Protein AF-A0A087YGJ1-F1 (afdb_monomer)

Secondary structure (DSSP, 8-state):
-------SS--S-HHHHHHHHHHHHHHHHHHHHTPPPSS--PPP---HHHHS-HHHHHHHHHHHHHIIIIIHHHHHHHHHH---S--S--------TTHHHHHHHHHHHHHHHHHHHHHHHH---S--HHHHHHHHHHHHHHHHHH-SSPPP-PPP-

Mean predicted aligned error: 19.55 Å

Solvent-accessible surface area (backbone atoms only — not comparable to full-atom values): 10005 Å² total; per-residue (Å²): 134,88,85,72,92,75,74,95,61,97,66,98,48,65,69,62,50,51,55,50,50,52,52,52,50,53,53,49,53,51,52,62,74,68,56,73,73,97,68,84,80,74,80,79,80,72,55,69,66,76,80,39,63,58,70,60,55,50,52,51,51,53,52,53,48,46,44,60,66,48,53,49,47,51,47,51,53,51,54,65,67,63,68,64,97,65,74,92,76,71,86,75,74,85,82,56,90,61,52,65,60,53,53,51,52,52,50,56,50,50,53,51,50,50,54,50,51,51,52,58,69,71,50,73,73,88,73,49,68,69,59,54,50,52,52,48,49,53,50,51,51,52,50,57,72,72,42,93,61,85,78,79,77,78,78,85,128

pLDDT: mean 84.46, std 11.72, range [46.06, 98.25]

Structure (mmCIF, N/CA/C/O backbone):
data_AF-A0A087YGJ1-F1
#
_entry.id   AF-A0A087YGJ1-F1
#
loop_
_atom_site.group_PDB
_atom_site.id
_atom_site.type_symbol
_atom_site.label_atom_id
_atom_site.label_alt_id
_atom_site.label_comp_id
_atom_site.label_asym_id
_atom_site.label_entity_id
_atom_site.label_seq_id
_atom_site.pdbx_PDB_ins_code
_atom_site.Cartn_x
_atom_site.Cartn_y
_atom_site.Cartn_z
_atom_site.occupancy
_atom_site.B_iso_or_equiv
_atom_site.auth_seq_id
_atom_site.auth_comp_id
_atom_site.auth_asym_id
_atom_site.auth_atom_id
_atom_site.pdbx_PDB_model_num
ATOM 1 N N . MET A 1 1 ? 83.800 17.125 -45.388 1.00 49.12 1 MET A N 1
ATOM 2 C CA . MET A 1 1 ? 84.020 16.379 -46.649 1.00 49.12 1 MET A CA 1
ATOM 3 C C . MET A 1 1 ? 82.671 16.005 -47.250 1.00 49.12 1 MET A C 1
ATOM 5 O O . MET A 1 1 ? 81.957 15.212 -46.649 1.00 49.12 1 MET A O 1
ATOM 9 N N . TYR A 1 2 ? 82.294 16.590 -48.389 1.00 51.44 2 TYR A N 1
ATOM 10 C CA . TYR A 1 2 ? 81.073 16.207 -49.108 1.00 51.44 2 TYR A CA 1
ATOM 11 C C . TYR A 1 2 ? 81.298 14.858 -49.802 1.00 51.44 2 TYR A C 1
ATOM 13 O O . TYR A 1 2 ? 82.163 14.747 -50.669 1.00 51.44 2 TYR A O 1
ATOM 21 N N . LYS A 1 3 ? 80.550 13.818 -49.411 1.00 70.19 3 LYS A N 1
ATOM 22 C CA . LYS A 1 3 ? 80.587 12.517 -50.095 1.00 70.19 3 LYS A CA 1
ATOM 23 C C . LYS A 1 3 ? 79.876 12.659 -51.443 1.00 70.19 3 LYS A C 1
ATOM 25 O O . LYS A 1 3 ? 78.677 12.924 -51.482 1.00 70.19 3 LYS A O 1
ATOM 30 N N . CYS A 1 4 ? 80.614 12.524 -52.542 1.00 76.81 4 CYS A N 1
ATOM 31 C CA . CYS A 1 4 ? 80.040 12.508 -53.885 1.00 76.81 4 CYS A CA 1
ATOM 32 C C . CYS A 1 4 ? 79.433 11.132 -54.198 1.00 76.81 4 CYS A C 1
ATOM 34 O O . CYS A 1 4 ? 79.847 10.114 -53.648 1.00 76.81 4 CYS A O 1
ATOM 36 N N . TYR A 1 5 ? 78.443 11.102 -55.089 1.00 83.00 5 TYR A N 1
ATOM 37 C CA . TYR A 1 5 ? 77.752 9.877 -55.487 1.00 83.00 5 TYR A CA 1
ATOM 38 C C . TYR A 1 5 ? 78.722 8.856 -56.111 1.00 83.00 5 TYR A C 1
ATOM 40 O O . TYR A 1 5 ? 79.334 9.139 -57.146 1.00 83.00 5 TYR A O 1
ATOM 48 N N . GLN A 1 6 ? 78.880 7.686 -55.485 1.00 83.44 6 GLN A N 1
ATOM 49 C CA . GLN A 1 6 ? 79.751 6.599 -55.943 1.00 83.44 6 GLN A CA 1
ATOM 50 C C . GLN A 1 6 ? 78.898 5.404 -56.397 1.00 83.44 6 GLN A C 1
ATOM 52 O O . GLN A 1 6 ? 78.288 4.750 -55.552 1.00 83.44 6 GLN A O 1
ATOM 57 N N . PRO A 1 7 ? 78.822 5.128 -57.711 1.00 84.12 7 PRO A N 1
ATOM 58 C CA . PRO A 1 7 ? 78.121 3.954 -58.214 1.00 84.12 7 PRO A CA 1
ATOM 59 C C . PRO A 1 7 ? 78.926 2.686 -57.905 1.00 84.12 7 PRO A C 1
ATOM 61 O O . PRO A 1 7 ? 80.155 2.706 -57.922 1.00 84.12 7 PRO A O 1
ATOM 64 N N . PHE A 1 8 ? 78.227 1.581 -57.643 1.00 83.19 8 PHE A N 1
ATOM 65 C CA . PHE A 1 8 ? 78.855 0.284 -57.358 1.00 83.19 8 PHE A CA 1
ATOM 66 C C . PHE A 1 8 ? 79.505 -0.342 -58.603 1.00 83.19 8 PHE A C 1
ATOM 68 O O . PHE A 1 8 ? 80.557 -0.965 -58.513 1.00 83.19 8 PHE A O 1
ATOM 75 N N . ASN A 1 9 ? 78.900 -0.129 -59.775 1.00 85.38 9 ASN A N 1
ATOM 76 C CA . ASN A 1 9 ? 79.397 -0.610 -61.063 1.00 85.38 9 ASN A CA 1
ATOM 77 C C . ASN A 1 9 ? 80.021 0.543 -61.868 1.00 85.38 9 ASN A C 1
ATOM 79 O O . ASN A 1 9 ? 79.614 1.696 -61.686 1.00 85.38 9 ASN A O 1
ATOM 83 N N . PRO A 1 10 ? 80.967 0.269 -62.788 1.00 86.69 10 PRO A N 1
ATOM 84 C CA . PRO A 1 10 ? 81.473 1.290 -63.699 1.00 86.69 10 PRO A CA 1
ATOM 85 C C . PRO A 1 10 ? 80.333 1.824 -64.577 1.00 86.69 10 PRO A C 1
ATOM 87 O O . PRO A 1 10 ? 79.570 1.056 -65.162 1.00 86.69 10 PRO A O 1
ATOM 90 N N . VAL A 1 11 ? 80.210 3.150 -64.665 1.00 86.31 11 VAL A N 1
ATOM 91 C CA . VAL A 1 11 ? 79.159 3.827 -65.441 1.00 86.31 11 VAL A CA 1
ATOM 92 C C . VAL A 1 11 ? 79.755 4.893 -66.347 1.00 86.31 11 VAL A C 1
ATOM 94 O O . VAL A 1 11 ? 80.679 5.604 -65.958 1.00 86.31 11 VAL A O 1
ATOM 97 N N . ALA A 1 12 ? 79.178 5.045 -67.539 1.00 85.88 12 ALA A N 1
ATOM 98 C CA . ALA A 1 12 ? 79.627 6.029 -68.523 1.00 85.88 12 ALA A CA 1
ATOM 99 C C . ALA A 1 12 ? 79.422 7.487 -68.057 1.00 85.88 12 ALA A C 1
ATOM 101 O O . ALA A 1 12 ? 80.208 8.363 -68.400 1.00 85.88 12 ALA A O 1
ATOM 102 N N . SER A 1 13 ? 78.388 7.764 -67.250 1.00 88.75 13 SER A N 1
ATOM 103 C CA . SER A 1 13 ? 78.132 9.093 -66.677 1.00 88.75 13 SER A CA 1
ATOM 104 C C . SER A 1 13 ? 77.572 8.990 -65.260 1.00 88.75 13 SER A C 1
ATOM 106 O O . SER A 1 13 ? 76.441 8.549 -65.046 1.00 88.75 13 SER A O 1
ATOM 108 N N . ARG A 1 14 ? 78.359 9.440 -64.273 1.00 85.31 14 ARG A N 1
ATOM 109 C CA . ARG A 1 14 ? 77.979 9.408 -62.847 1.00 85.31 14 ARG A CA 1
ATOM 110 C C . ARG A 1 14 ? 76.762 10.281 -62.545 1.00 85.31 14 ARG A C 1
ATOM 112 O O . ARG A 1 14 ? 75.926 9.896 -61.736 1.00 85.31 14 ARG A O 1
ATOM 119 N N . PHE A 1 15 ? 76.649 11.429 -63.211 1.00 86.25 15 PHE A N 1
ATOM 120 C CA . PHE A 1 15 ? 75.537 12.360 -63.018 1.00 86.25 15 PHE A CA 1
ATOM 121 C C . PHE A 1 15 ? 74.202 11.764 -63.484 1.00 86.25 15 PHE A C 1
ATOM 123 O O . PHE A 1 15 ? 73.203 11.820 -62.765 1.00 86.25 15 PHE A O 1
ATOM 130 N N . LEU A 1 16 ? 74.189 11.146 -64.671 1.00 89.69 16 LEU A N 1
ATOM 131 C CA . LEU A 1 16 ? 72.986 10.496 -65.195 1.00 89.69 16 LEU A CA 1
ATOM 132 C C . LEU A 1 16 ? 72.592 9.288 -64.342 1.00 89.69 16 LEU A C 1
ATOM 134 O O . LEU A 1 16 ? 71.415 9.148 -64.009 1.00 89.69 16 LEU A O 1
ATOM 138 N N . GLN A 1 17 ? 73.571 8.486 -63.912 1.00 90.06 17 GLN A N 1
ATOM 139 C CA . GLN A 1 17 ? 73.328 7.349 -63.028 1.00 90.06 17 GLN A CA 1
ATOM 140 C C . GLN A 1 17 ? 72.684 7.786 -61.703 1.00 90.06 17 GLN A C 1
ATOM 142 O O . GLN A 1 17 ? 71.661 7.229 -61.308 1.00 90.06 17 GLN A O 1
ATOM 147 N N . GLN A 1 18 ? 73.217 8.829 -61.055 1.00 90.50 18 GLN A N 1
ATOM 148 C CA . GLN A 1 18 ? 72.649 9.371 -59.819 1.00 90.50 18 GLN A CA 1
ATOM 149 C C . GLN A 1 18 ? 71.187 9.796 -60.005 1.00 90.50 18 GLN A C 1
ATOM 151 O O . GLN A 1 18 ? 70.327 9.477 -59.182 1.00 90.50 18 GLN A O 1
ATOM 156 N N . LYS A 1 19 ? 70.889 10.502 -61.103 1.00 92.25 19 LYS A N 1
ATOM 157 C CA . LYS A 1 19 ? 69.532 10.967 -61.416 1.00 92.25 19 LYS A CA 1
ATOM 158 C C . LYS A 1 19 ? 68.569 9.796 -61.628 1.00 92.25 19 LYS A C 1
ATOM 160 O O . LYS A 1 19 ? 67.421 9.852 -61.181 1.00 92.25 19 LYS A O 1
ATOM 165 N N . TRP A 1 20 ? 69.021 8.735 -62.292 1.00 91.94 20 TRP A N 1
ATOM 166 C CA . TRP A 1 20 ? 68.219 7.534 -62.521 1.00 91.94 20 TRP A CA 1
ATOM 167 C C . TRP A 1 20 ? 67.964 6.749 -61.242 1.00 91.94 20 TRP A C 1
ATOM 169 O O . TRP A 1 20 ? 66.821 6.368 -60.990 1.00 91.94 20 TRP A O 1
ATOM 179 N N . GLU A 1 21 ? 68.984 6.551 -60.411 1.00 91.38 21 GLU A N 1
ATOM 180 C CA . GLU A 1 21 ? 68.835 5.860 -59.131 1.00 91.38 21 GLU A CA 1
ATOM 181 C C . GLU A 1 21 ? 67.928 6.624 -58.180 1.00 91.38 21 GLU A C 1
ATOM 183 O O . GLU A 1 21 ? 67.031 6.026 -57.589 1.00 91.38 21 GLU A O 1
ATOM 188 N N . PHE A 1 22 ? 68.069 7.949 -58.113 1.00 91.94 22 PHE A N 1
ATOM 189 C CA . PHE A 1 22 ? 67.167 8.789 -57.336 1.00 91.94 22 PHE A CA 1
ATOM 190 C C . PHE A 1 22 ? 65.712 8.633 -57.797 1.00 91.94 22 PHE A C 1
ATOM 192 O O . PHE A 1 22 ? 64.815 8.411 -56.983 1.00 91.94 22 PHE A O 1
ATOM 199 N N . ARG A 1 23 ? 65.462 8.673 -59.113 1.00 95.00 23 ARG A N 1
ATOM 200 C CA . ARG A 1 23 ? 64.110 8.502 -59.668 1.00 95.00 23 ARG A CA 1
ATOM 201 C C . ARG A 1 23 ? 63.555 7.100 -59.409 1.00 95.00 23 ARG A C 1
ATOM 203 O O . ARG A 1 23 ? 62.381 6.962 -59.062 1.00 95.00 23 ARG A O 1
ATOM 210 N N . ARG A 1 24 ? 64.382 6.061 -59.551 1.00 93.56 24 ARG A N 1
ATOM 211 C CA . ARG A 1 24 ? 64.010 4.665 -59.274 1.00 93.56 24 ARG A CA 1
ATOM 212 C C . ARG A 1 24 ? 63.681 4.469 -57.797 1.00 93.56 24 ARG A C 1
ATOM 214 O O . ARG A 1 24 ? 62.663 3.853 -57.490 1.00 93.56 24 ARG A O 1
ATOM 221 N N . TYR A 1 25 ? 64.497 5.026 -56.907 1.00 93.38 25 TYR A N 1
ATOM 222 C CA . TYR A 1 25 ? 64.288 4.974 -55.466 1.00 93.38 25 TYR A CA 1
ATOM 223 C C . TYR A 1 25 ? 63.014 5.718 -55.054 1.00 93.38 25 TYR A C 1
ATOM 225 O O . TYR A 1 25 ? 62.170 5.151 -54.368 1.00 93.38 25 TYR A O 1
ATOM 233 N N . SER A 1 26 ? 62.800 6.930 -55.571 1.00 95.19 26 SER A N 1
ATOM 234 C CA . SER A 1 26 ? 61.565 7.693 -55.351 1.00 95.19 26 SER A CA 1
ATOM 235 C C . SER A 1 26 ? 60.322 6.931 -55.833 1.00 95.19 26 SER A C 1
ATOM 237 O O . SER A 1 26 ? 59.336 6.824 -55.107 1.00 95.19 26 SER A O 1
ATOM 239 N N . THR A 1 27 ? 60.395 6.305 -57.013 1.00 95.69 27 THR A N 1
ATOM 240 C CA . THR A 1 27 ? 59.306 5.467 -57.545 1.00 95.69 27 THR A CA 1
ATOM 241 C C . THR A 1 27 ? 59.052 4.240 -56.665 1.00 95.69 27 THR A C 1
ATOM 243 O O . THR A 1 27 ? 57.904 3.860 -56.452 1.00 95.69 27 THR A O 1
ATOM 246 N N . HIS A 1 28 ? 60.108 3.604 -56.151 1.00 96.19 28 HIS A N 1
ATOM 247 C CA . HIS A 1 28 ? 59.989 2.464 -55.246 1.00 96.19 28 HIS A CA 1
ATOM 248 C C . HIS A 1 28 ? 59.311 2.859 -53.931 1.00 96.19 28 HIS A C 1
ATOM 250 O O . HIS A 1 28 ? 58.343 2.210 -53.543 1.00 96.19 28 HIS A O 1
ATOM 256 N N . LEU A 1 29 ? 59.751 3.952 -53.301 1.00 96.25 29 LEU A N 1
ATOM 257 C CA . LEU A 1 29 ? 59.130 4.462 -52.079 1.00 96.25 29 LEU A CA 1
ATOM 258 C C . LEU A 1 29 ? 57.650 4.781 -52.288 1.00 96.25 29 LEU A C 1
ATOM 260 O O . LEU A 1 29 ? 56.828 4.398 -51.462 1.00 96.25 29 LEU A O 1
ATOM 264 N N . HIS A 1 30 ? 57.299 5.398 -53.419 1.00 96.00 30 HIS A N 1
ATOM 265 C CA . HIS A 1 30 ? 55.904 5.657 -53.763 1.00 96.00 30 HIS A CA 1
ATOM 266 C C . HIS A 1 30 ? 55.098 4.350 -53.859 1.00 96.00 30 HIS A C 1
ATOM 268 O O . HIS A 1 30 ? 54.033 4.225 -53.263 1.00 96.00 30 HIS A O 1
ATOM 274 N N . LYS A 1 31 ? 55.629 3.326 -54.537 1.00 95.12 31 LYS A N 1
ATOM 275 C CA . LYS A 1 31 ? 54.963 2.016 -54.635 1.00 95.12 31 LYS A CA 1
ATOM 276 C C . LYS A 1 31 ? 54.785 1.336 -53.279 1.00 95.12 31 LYS A C 1
ATOM 278 O O . LYS A 1 31 ? 53.746 0.730 -53.062 1.00 95.12 31 LYS A O 1
ATOM 283 N N . VAL A 1 32 ? 55.770 1.433 -52.387 1.00 94.00 32 VAL A N 1
ATOM 284 C CA . VAL A 1 32 ? 55.692 0.860 -51.033 1.00 94.00 32 VAL A CA 1
ATOM 285 C C . VAL A 1 32 ? 54.679 1.620 -50.178 1.00 94.00 32 VAL A C 1
ATOM 287 O O . VAL A 1 32 ? 53.862 0.995 -49.511 1.00 94.00 32 VAL A O 1
ATOM 290 N N . GLN A 1 33 ? 54.683 2.954 -50.231 1.00 93.44 33 GLN A N 1
ATOM 291 C CA . GLN A 1 33 ? 53.770 3.798 -49.457 1.00 93.44 33 GLN A CA 1
ATOM 292 C C . GLN A 1 33 ? 52.301 3.557 -49.820 1.00 93.44 33 GLN A C 1
ATOM 294 O O . GLN A 1 33 ? 51.442 3.546 -48.941 1.00 93.44 33 GLN A O 1
ATOM 299 N N . PHE A 1 34 ? 52.015 3.368 -51.108 1.00 92.31 34 PHE A N 1
ATOM 300 C CA . PHE A 1 34 ? 50.658 3.147 -51.606 1.00 92.31 34 PHE A CA 1
ATOM 301 C C . PHE A 1 34 ? 50.332 1.665 -51.836 1.00 92.31 34 PHE A C 1
ATOM 303 O O . PHE A 1 34 ? 49.280 1.351 -52.392 1.00 92.31 34 PHE A O 1
ATOM 310 N N . ALA A 1 35 ? 51.191 0.742 -51.392 1.00 90.94 35 ALA A N 1
ATOM 311 C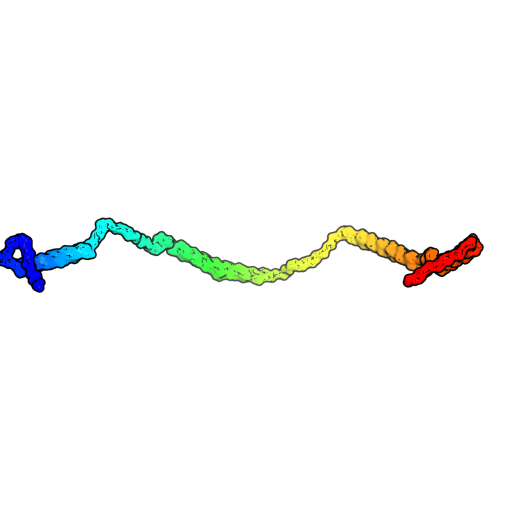 CA . ALA A 1 35 ? 50.914 -0.686 -51.473 1.00 90.94 35 ALA A CA 1
ATOM 312 C C . ALA A 1 35 ? 49.672 -1.027 -50.638 1.00 90.94 35 ALA A C 1
ATOM 314 O O . ALA A 1 35 ? 49.579 -0.690 -49.459 1.00 90.94 35 ALA A O 1
ATOM 315 N N . HIS A 1 36 ? 48.695 -1.682 -51.261 1.00 84.69 36 HIS A N 1
ATOM 316 C CA . HIS A 1 36 ? 47.497 -2.154 -50.570 1.00 84.69 36 HIS A CA 1
ATOM 317 C C . HIS A 1 36 ? 47.739 -3.571 -50.029 1.00 84.69 36 HIS A C 1
ATOM 319 O O . HIS A 1 36 ? 48.439 -4.355 -50.677 1.00 84.69 36 HIS A O 1
ATOM 325 N N . PRO A 1 37 ? 47.188 -3.920 -48.852 1.00 86.88 37 PRO A N 1
ATOM 326 C CA . PRO A 1 37 ? 47.284 -5.279 -48.337 1.00 86.88 37 PRO A CA 1
ATOM 327 C C . PRO A 1 37 ? 46.566 -6.251 -49.281 1.00 86.88 37 PRO A C 1
ATOM 329 O O . PRO A 1 37 ? 45.510 -5.936 -49.823 1.00 86.88 37 PRO A O 1
ATOM 332 N N . VAL A 1 38 ? 47.130 -7.448 -49.456 1.00 85.88 38 VAL A N 1
ATOM 333 C CA . VAL A 1 38 ? 46.551 -8.502 -50.313 1.00 85.88 38 VAL A CA 1
ATOM 334 C C . VAL A 1 38 ? 45.211 -9.008 -49.763 1.00 85.88 38 VAL A C 1
ATOM 336 O O . VAL A 1 38 ? 44.353 -9.440 -50.526 1.00 85.88 38 VAL A O 1
ATOM 339 N N . VAL A 1 39 ? 45.019 -8.930 -48.444 1.00 84.69 39 VAL A N 1
ATOM 340 C CA . VAL A 1 39 ? 43.786 -9.335 -47.763 1.00 84.69 39 VAL A CA 1
ATOM 341 C C . VAL A 1 39 ? 43.192 -8.122 -47.057 1.00 84.69 39 VAL A C 1
ATOM 343 O O . VAL A 1 39 ? 43.820 -7.551 -46.165 1.00 84.69 39 VAL A O 1
ATOM 346 N N . ASP A 1 40 ? 41.976 -7.736 -47.446 1.00 80.38 40 ASP A N 1
ATOM 347 C CA . ASP A 1 40 ? 41.206 -6.723 -46.728 1.00 80.38 40 ASP A CA 1
ATOM 348 C C . ASP A 1 40 ? 40.516 -7.364 -45.516 1.00 80.38 40 ASP A C 1
ATOM 350 O O . ASP A 1 40 ? 39.651 -8.228 -45.654 1.00 80.38 40 ASP A O 1
ATOM 354 N N . THR A 1 41 ? 40.920 -6.957 -44.314 1.00 81.88 41 THR A N 1
ATOM 355 C CA . THR A 1 41 ? 40.335 -7.410 -43.043 1.00 81.88 41 THR A CA 1
ATOM 356 C C . THR A 1 41 ? 39.327 -6.414 -42.469 1.00 81.88 41 THR A C 1
ATOM 358 O O . THR A 1 41 ? 38.864 -6.576 -41.336 1.00 81.88 41 THR A O 1
ATOM 361 N N . ARG A 1 42 ? 38.969 -5.359 -43.215 1.00 80.25 42 ARG A N 1
ATOM 362 C CA . ARG A 1 42 ? 38.017 -4.350 -42.742 1.00 80.25 42 ARG A CA 1
ATOM 363 C C . ARG A 1 42 ? 36.642 -4.969 -42.517 1.00 80.25 42 ARG A C 1
ATOM 365 O O . ARG A 1 42 ? 36.121 -5.744 -43.316 1.00 80.25 42 ARG A O 1
ATOM 372 N N . ARG A 1 43 ? 36.014 -4.572 -41.410 1.00 72.12 43 ARG A N 1
ATOM 373 C CA . ARG A 1 43 ? 34.648 -4.977 -41.079 1.00 72.12 43 ARG A CA 1
ATOM 374 C C . ARG A 1 43 ? 33.693 -4.456 -42.151 1.00 72.12 43 ARG A C 1
ATOM 376 O O . ARG A 1 43 ? 33.605 -3.248 -42.361 1.00 72.12 43 ARG A O 1
ATOM 383 N N . VAL A 1 44 ? 32.933 -5.357 -42.772 1.00 75.56 44 VAL A N 1
ATOM 384 C CA . VAL A 1 44 ? 31.853 -4.981 -43.691 1.00 75.56 44 VAL A CA 1
ATOM 385 C C . VAL A 1 44 ? 30.850 -4.115 -42.929 1.00 75.56 44 VAL A C 1
ATOM 387 O O . VAL A 1 44 ? 30.231 -4.566 -41.960 1.00 75.56 44 VAL A O 1
ATOM 390 N N . LEU A 1 45 ? 30.702 -2.858 -43.352 1.00 69.94 45 LEU A N 1
ATOM 391 C CA . LEU A 1 45 ? 29.687 -1.952 -42.828 1.00 69.94 45 LEU A CA 1
ATOM 392 C C . LEU A 1 45 ? 28.323 -2.481 -43.261 1.00 69.94 45 LEU A C 1
ATOM 394 O O . LEU A 1 45 ? 27.876 -2.271 -44.387 1.00 69.94 45 LEU A O 1
ATOM 398 N N . THR A 1 46 ? 27.662 -3.219 -42.376 1.00 65.38 46 THR A N 1
ATOM 399 C CA . THR A 1 46 ? 26.292 -3.651 -42.628 1.00 65.38 46 THR A CA 1
ATOM 400 C C . THR A 1 46 ? 25.412 -2.405 -42.691 1.00 65.38 46 THR A C 1
ATOM 402 O O . THR A 1 46 ? 25.436 -1.587 -41.771 1.00 65.38 46 THR A O 1
ATOM 405 N N . SER A 1 47 ? 24.642 -2.244 -43.768 1.00 68.31 47 SER A N 1
ATOM 406 C CA . SER A 1 47 ? 23.730 -1.108 -43.910 1.00 68.31 47 SER A CA 1
ATOM 407 C C . SER A 1 47 ? 22.755 -1.053 -42.726 1.00 68.31 47 SER A C 1
ATOM 409 O O . SER A 1 47 ? 22.297 -2.087 -42.232 1.00 68.31 47 SER A O 1
ATOM 411 N N . ALA A 1 48 ? 22.408 0.151 -42.262 1.00 64.44 48 ALA A N 1
ATOM 412 C CA . ALA A 1 48 ? 21.517 0.331 -41.109 1.00 64.44 48 ALA A CA 1
ATOM 413 C C . ALA A 1 48 ? 20.164 -0.397 -41.284 1.00 64.44 48 ALA A C 1
ATOM 415 O O . ALA A 1 48 ? 19.602 -0.927 -40.326 1.00 64.44 48 ALA A O 1
ATOM 416 N N . ASN A 1 49 ? 19.697 -0.508 -42.533 1.00 64.06 49 ASN A N 1
ATOM 417 C CA . ASN A 1 49 ? 18.476 -1.217 -42.926 1.00 64.06 49 ASN A CA 1
ATOM 418 C C . ASN A 1 49 ? 18.559 -2.746 -42.751 1.00 64.06 49 ASN A C 1
ATOM 420 O O . ASN A 1 49 ? 17.527 -3.407 -42.648 1.00 64.06 49 ASN A O 1
ATOM 424 N N . SER A 1 50 ? 19.768 -3.314 -42.730 1.00 67.25 50 SER A N 1
ATOM 425 C CA . SER A 1 50 ? 19.995 -4.736 -42.457 1.00 67.25 50 SER A CA 1
ATOM 426 C C . SER A 1 50 ? 20.043 -5.030 -40.957 1.00 67.25 50 SER A C 1
ATOM 428 O O . SER A 1 50 ? 19.648 -6.116 -40.543 1.00 67.25 50 SER A O 1
ATOM 430 N N . GLN A 1 51 ? 20.519 -4.081 -40.145 1.00 66.81 51 GLN A N 1
ATOM 431 C CA . GLN A 1 51 ? 20.561 -4.223 -38.685 1.00 66.81 51 GLN A CA 1
ATOM 432 C C . GLN A 1 51 ? 19.175 -4.009 -38.060 1.00 66.81 51 GLN A C 1
ATOM 434 O O . GLN A 1 51 ? 18.794 -4.712 -37.126 1.00 66.81 51 GLN A O 1
ATOM 439 N N . TYR A 1 52 ? 18.384 -3.092 -38.625 1.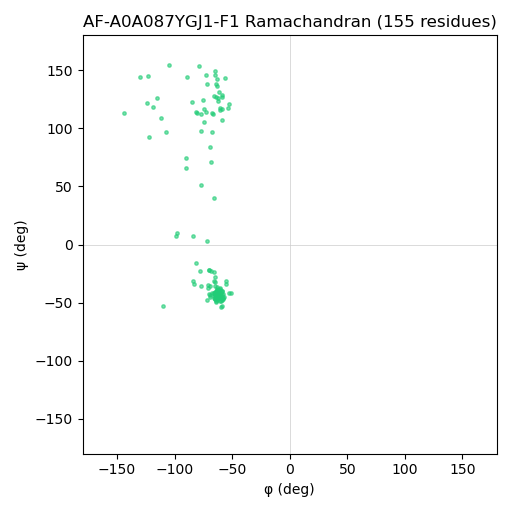00 69.00 52 TYR A N 1
ATOM 440 C CA . TYR A 1 52 ? 17.033 -2.790 -38.166 1.00 69.00 52 TYR A CA 1
ATOM 441 C C . TYR A 1 52 ? 16.026 -2.944 -39.302 1.00 69.00 52 TYR A C 1
ATOM 443 O O . TYR A 1 52 ? 16.089 -2.252 -40.315 1.00 69.00 52 TYR A O 1
ATOM 451 N N . LYS A 1 53 ? 15.025 -3.812 -39.112 1.00 80.62 53 LYS A N 1
ATOM 452 C CA . LYS A 1 53 ? 13.897 -3.951 -40.047 1.00 80.62 53 LYS A CA 1
ATOM 453 C C . LYS A 1 53 ? 13.017 -2.692 -39.991 1.00 80.62 53 LYS A C 1
ATOM 455 O O . LYS A 1 53 ? 12.002 -2.677 -39.295 1.00 80.62 53 LYS A O 1
ATOM 460 N N . MET A 1 54 ? 13.389 -1.650 -40.735 1.00 81.75 54 MET A N 1
ATOM 461 C CA . MET A 1 54 ? 12.760 -0.318 -40.706 1.00 81.75 54 MET A CA 1
ATOM 462 C C . MET A 1 54 ? 11.237 -0.358 -40.895 1.00 81.75 54 MET A C 1
ATOM 464 O O . MET A 1 54 ? 10.506 0.267 -40.129 1.00 81.75 54 MET A O 1
ATOM 468 N N . LYS A 1 55 ? 10.734 -1.191 -41.819 1.00 87.06 55 LYS A N 1
ATOM 469 C CA . LYS A 1 55 ? 9.286 -1.381 -42.033 1.00 87.06 55 LYS A CA 1
ATOM 470 C C . LYS A 1 55 ? 8.566 -1.922 -40.791 1.00 87.06 55 LYS A C 1
ATOM 472 O O . LYS A 1 55 ? 7.454 -1.503 -40.493 1.00 87.06 55 LYS A O 1
ATOM 477 N N . ARG A 1 56 ? 9.197 -2.824 -40.026 1.00 87.06 56 ARG A N 1
ATOM 478 C CA . ARG A 1 56 ? 8.614 -3.342 -38.773 1.00 87.06 56 ARG A CA 1
ATOM 479 C C . ARG A 1 56 ? 8.538 -2.254 -37.707 1.00 87.06 56 ARG A C 1
ATOM 481 O O . ARG A 1 56 ? 7.526 -2.158 -37.020 1.00 87.06 56 ARG A O 1
ATOM 488 N N . LEU A 1 57 ? 9.584 -1.436 -37.586 1.00 88.19 57 LEU A N 1
ATOM 489 C CA . LEU A 1 57 ? 9.609 -0.314 -36.645 1.00 88.19 57 LEU A CA 1
ATOM 490 C C . LEU A 1 57 ? 8.545 0.730 -36.990 1.00 88.19 57 LEU A C 1
ATOM 492 O O . LEU A 1 57 ? 7.850 1.206 -36.095 1.00 88.19 57 LEU A O 1
ATOM 496 N N . GLN A 1 58 ? 8.377 1.044 -38.274 1.00 91.12 58 GLN A N 1
ATOM 497 C CA . GLN A 1 58 ? 7.333 1.949 -38.745 1.00 91.12 58 GLN A CA 1
ATOM 498 C C . GLN A 1 58 ? 5.935 1.434 -38.379 1.00 91.12 58 GLN A C 1
ATOM 500 O O . GLN A 1 58 ? 5.195 2.133 -37.689 1.00 91.12 58 GLN A O 1
ATOM 505 N N . VAL A 1 59 ? 5.614 0.188 -38.741 1.00 94.62 59 VAL A N 1
ATOM 506 C CA . VAL A 1 59 ? 4.314 -0.428 -38.421 1.00 94.62 59 VAL A CA 1
ATOM 507 C C . VAL A 1 59 ? 4.071 -0.456 -36.910 1.00 94.62 59 VAL A C 1
ATOM 509 O O . VAL A 1 59 ? 2.962 -0.188 -36.452 1.00 94.62 59 VAL A O 1
ATOM 512 N N . SER A 1 60 ? 5.100 -0.746 -36.108 1.00 90.88 60 SER A N 1
ATOM 513 C CA . SER A 1 60 ? 4.981 -0.735 -34.646 1.00 90.88 60 SER A CA 1
ATOM 514 C C . SER A 1 60 ? 4.659 0.660 -34.104 1.00 90.88 60 SER A C 1
ATOM 516 O O . SER A 1 60 ? 3.815 0.792 -33.219 1.00 90.88 60 SER A O 1
ATOM 518 N N . LYS A 1 61 ? 5.303 1.707 -34.637 1.00 93.31 61 LYS A N 1
ATOM 519 C CA . LYS A 1 61 ? 5.032 3.100 -34.255 1.00 93.31 61 LYS A CA 1
ATOM 520 C C . LYS A 1 61 ? 3.621 3.529 -34.653 1.00 93.31 61 LYS A C 1
ATOM 522 O O . LYS A 1 61 ? 2.948 4.184 -33.865 1.00 93.31 61 LYS A O 1
ATOM 527 N N . GLU A 1 62 ? 3.166 3.160 -35.845 1.00 93.88 62 GLU A N 1
ATOM 528 C CA . GLU A 1 62 ? 1.814 3.466 -36.327 1.00 93.88 62 GLU A CA 1
ATOM 529 C C . GLU A 1 62 ? 0.740 2.779 -35.474 1.00 93.88 62 GLU A C 1
ATOM 531 O O . GLU A 1 62 ? -0.204 3.438 -35.041 1.00 93.88 62 GLU A O 1
ATOM 536 N N . LYS A 1 63 ? 0.929 1.498 -35.128 1.00 94.38 63 LYS A N 1
ATOM 537 C CA . LYS A 1 63 ? 0.045 0.774 -34.199 1.00 94.38 63 LYS A CA 1
ATOM 538 C C . LYS A 1 63 ? -0.007 1.430 -32.820 1.00 94.38 63 LYS A C 1
ATOM 540 O O . LYS A 1 63 ? -1.093 1.643 -32.290 1.00 94.38 63 LYS A O 1
ATOM 545 N N . ALA A 1 64 ? 1.145 1.797 -32.257 1.00 92.12 64 ALA A N 1
ATOM 546 C CA . ALA A 1 64 ? 1.199 2.477 -30.964 1.00 92.12 64 ALA A CA 1
ATOM 547 C C . ALA A 1 64 ? 0.473 3.833 -30.999 1.00 92.12 64 ALA A C 1
ATOM 549 O O . ALA A 1 64 ? -0.286 4.154 -30.089 1.00 92.12 64 ALA A O 1
ATOM 550 N N . LYS A 1 65 ? 0.646 4.611 -32.076 1.00 92.31 65 LYS A N 1
ATOM 551 C CA . LYS A 1 65 ? -0.082 5.874 -32.271 1.00 92.31 65 LYS A CA 1
ATOM 552 C C . LYS A 1 65 ? -1.591 5.657 -32.361 1.00 92.31 65 LYS A C 1
ATOM 554 O O . LYS A 1 65 ? -2.336 6.404 -31.737 1.00 92.31 65 LYS A O 1
ATOM 559 N N . GLN A 1 66 ? -2.034 4.643 -33.103 1.00 93.62 66 GLN A N 1
ATOM 560 C CA . GLN A 1 66 ? -3.450 4.305 -33.250 1.00 93.62 66 GLN A CA 1
ATOM 561 C C . GLN A 1 66 ? -4.093 3.978 -31.891 1.00 93.62 66 GLN A C 1
ATOM 563 O O . GLN A 1 66 ? -5.108 4.585 -31.546 1.00 93.62 66 GLN A O 1
ATOM 568 N N . ILE A 1 67 ? -3.454 3.114 -31.095 1.00 93.00 67 ILE A N 1
ATOM 569 C CA . ILE A 1 67 ? -3.928 2.733 -29.755 1.00 93.00 67 ILE A CA 1
ATOM 570 C C . ILE A 1 67 ? -4.037 3.967 -28.853 1.00 93.00 67 ILE A C 1
ATOM 572 O O . ILE A 1 67 ? -5.090 4.241 -28.277 1.00 93.00 67 ILE A O 1
ATOM 576 N N . THR A 1 68 ? -2.964 4.754 -28.754 1.00 88.00 68 THR A N 1
ATOM 577 C CA . THR A 1 68 ? -2.917 5.872 -27.806 1.00 88.00 68 THR A CA 1
ATOM 578 C C . THR A 1 68 ? -3.838 7.020 -28.209 1.00 88.00 68 THR A C 1
ATOM 580 O O . THR A 1 68 ? -4.513 7.592 -27.357 1.00 88.00 68 THR A O 1
ATOM 583 N N . MET A 1 69 ? -3.881 7.380 -29.494 1.00 85.69 69 MET A N 1
ATOM 584 C CA . MET A 1 69 ? -4.616 8.569 -29.936 1.00 85.69 69 MET A CA 1
ATOM 585 C C . MET A 1 69 ? -6.109 8.323 -30.144 1.00 85.69 69 MET A C 1
ATOM 587 O O . MET A 1 69 ? -6.902 9.241 -29.926 1.00 85.69 69 MET A O 1
ATOM 591 N N . LYS A 1 70 ? -6.504 7.126 -30.594 1.00 87.12 70 LYS A N 1
ATOM 592 C CA . LYS A 1 70 ? -7.899 6.841 -30.956 1.00 87.12 70 LYS A CA 1
ATOM 593 C C . LYS A 1 70 ? -8.562 5.896 -29.971 1.00 87.12 70 LYS A C 1
ATOM 595 O O . LYS A 1 70 ? -9.598 6.260 -29.419 1.00 87.12 70 LYS A O 1
ATOM 600 N N . ASP A 1 71 ? -7.957 4.745 -29.700 1.00 91.38 71 ASP A N 1
ATOM 601 C CA . ASP A 1 71 ? -8.619 3.700 -28.913 1.00 91.38 71 ASP A CA 1
ATOM 602 C C . ASP A 1 71 ? -8.709 4.100 -27.435 1.00 91.38 71 ASP A C 1
ATOM 604 O O . ASP A 1 71 ? -9.796 4.098 -26.858 1.00 91.38 71 ASP A O 1
ATOM 608 N N . ASN A 1 72 ? -7.604 4.569 -26.846 1.00 91.88 72 ASN A N 1
ATOM 609 C CA . ASN A 1 72 ? -7.583 5.052 -25.462 1.00 91.88 72 ASN A CA 1
ATOM 610 C C . ASN A 1 72 ? -8.445 6.305 -25.272 1.00 91.88 72 ASN A C 1
ATOM 612 O O . ASN A 1 72 ? -9.105 6.449 -24.245 1.00 91.88 72 ASN A O 1
ATOM 616 N N . ARG A 1 73 ? -8.488 7.204 -26.265 1.00 91.38 73 ARG A N 1
ATOM 617 C CA . ARG A 1 73 ? -9.345 8.399 -26.220 1.00 91.38 73 ARG A CA 1
ATOM 618 C C . ARG A 1 73 ? -10.827 8.025 -26.249 1.00 91.38 73 ARG A C 1
ATOM 620 O O . ARG A 1 73 ? -11.611 8.572 -25.475 1.00 91.38 73 ARG A O 1
ATOM 627 N N . LEU A 1 74 ? -11.208 7.093 -27.123 1.00 91.62 74 LEU A N 1
ATOM 628 C CA . LEU A 1 74 ? -12.576 6.591 -27.209 1.00 91.62 74 LEU A CA 1
ATOM 629 C C . LEU A 1 74 ? -12.968 5.840 -25.932 1.00 91.62 74 LEU A C 1
ATOM 631 O O . LEU A 1 74 ? -14.062 6.053 -25.413 1.00 91.62 74 LEU A O 1
ATOM 635 N N . LEU A 1 75 ? -12.071 5.007 -25.399 1.00 90.94 75 LEU A N 1
ATOM 636 C CA . LEU A 1 75 ? -12.274 4.303 -24.136 1.00 90.94 75 LEU A CA 1
ATOM 637 C C . LEU A 1 75 ? -12.466 5.288 -22.981 1.00 90.94 75 LEU A C 1
ATOM 639 O O . LEU A 1 75 ? -13.446 5.169 -22.256 1.00 90.94 75 LEU A O 1
ATOM 643 N N . ALA A 1 76 ? -11.596 6.290 -22.847 1.00 88.88 76 ALA A N 1
ATOM 644 C CA . ALA A 1 76 ? -11.715 7.317 -21.816 1.00 88.88 76 ALA A CA 1
ATOM 645 C C . ALA A 1 76 ? -13.038 8.089 -21.928 1.00 88.88 76 ALA A C 1
ATOM 647 O O . ALA A 1 76 ? -13.695 8.330 -20.920 1.00 88.88 76 ALA A O 1
ATOM 648 N N . SER A 1 77 ? -13.476 8.416 -23.149 1.00 87.75 77 SER A N 1
ATOM 649 C CA . SER A 1 77 ? -14.779 9.047 -23.388 1.00 87.75 77 SER A CA 1
ATOM 650 C C . SER A 1 77 ? -15.947 8.143 -22.978 1.00 87.75 77 SER A C 1
ATOM 652 O O . SER A 1 77 ? -16.869 8.607 -22.310 1.00 87.75 77 SER A O 1
ATOM 654 N N . ARG A 1 78 ? -15.892 6.844 -23.301 1.00 87.56 78 ARG A N 1
ATOM 655 C CA . ARG A 1 78 ? -16.898 5.863 -22.864 1.00 87.56 78 ARG A CA 1
ATOM 656 C C . ARG A 1 78 ? -16.903 5.697 -21.347 1.00 87.56 78 ARG A C 1
ATOM 658 O O . ARG A 1 78 ? -17.973 5.718 -20.758 1.00 87.56 78 ARG A O 1
ATOM 665 N N . MET A 1 79 ? -15.737 5.600 -20.709 1.00 83.69 79 MET A N 1
ATOM 666 C CA . MET A 1 79 ? -15.615 5.523 -19.249 1.00 83.69 79 MET A CA 1
ATOM 667 C C . MET A 1 79 ? -16.144 6.781 -18.559 1.00 83.69 79 MET A C 1
ATOM 669 O O . MET A 1 79 ? -16.834 6.674 -17.553 1.00 83.69 79 MET A O 1
ATOM 673 N N . ALA A 1 80 ? -15.883 7.964 -19.117 1.00 80.44 80 ALA A N 1
ATOM 674 C CA . ALA A 1 80 ? -16.438 9.214 -18.608 1.00 80.44 80 ALA A CA 1
ATOM 675 C C . ALA A 1 80 ? -17.969 9.275 -18.747 1.00 80.44 80 ALA A C 1
ATOM 677 O O . ALA A 1 80 ? -18.630 9.875 -17.902 1.00 80.44 80 ALA A O 1
ATOM 678 N N . ASN A 1 81 ? -18.523 8.647 -19.790 1.00 78.88 81 ASN A N 1
ATOM 679 C CA . ASN A 1 81 ? -19.965 8.531 -19.997 1.00 78.88 81 ASN A CA 1
ATOM 680 C C . ASN A 1 81 ? -20.608 7.450 -19.109 1.00 78.88 81 ASN A C 1
ATOM 682 O O . ASN A 1 81 ? -21.785 7.542 -18.777 1.00 78.88 81 ASN A O 1
ATOM 686 N N . ILE A 1 82 ? -19.831 6.466 -18.642 1.00 74.38 82 ILE A N 1
ATOM 687 C CA . ILE A 1 82 ? -20.213 5.538 -17.564 1.00 74.38 82 ILE A CA 1
ATOM 688 C C . ILE A 1 82 ? -20.080 6.267 -16.209 1.00 74.38 82 ILE A C 1
ATOM 690 O O . ILE A 1 82 ? -19.465 5.799 -15.257 1.00 74.38 82 ILE A O 1
ATOM 694 N N . LYS A 1 83 ? -20.681 7.454 -16.101 1.00 61.62 83 LYS A N 1
ATOM 695 C CA . LYS A 1 83 ? -21.095 8.030 -14.820 1.00 61.62 83 LYS A CA 1
ATOM 696 C C . LYS A 1 83 ? -22.517 7.554 -14.563 1.00 61.62 83 LYS A C 1
ATOM 698 O O . LYS A 1 83 ? -23.484 8.280 -14.763 1.00 61.62 83 LYS A O 1
ATOM 703 N N . GLY A 1 84 ? -22.627 6.284 -14.188 1.00 59.47 84 GLY A N 1
ATOM 704 C CA . GLY A 1 84 ? -23.871 5.722 -13.689 1.00 59.47 84 GLY A CA 1
ATOM 705 C C . GLY A 1 84 ? -24.155 6.259 -12.291 1.00 59.47 84 GLY A C 1
ATOM 706 O O . GLY A 1 84 ? -23.259 6.323 -11.451 1.00 59.47 84 GLY A O 1
ATOM 707 N N . THR A 1 85 ? -25.413 6.603 -12.043 1.00 60.00 85 THR A N 1
ATOM 708 C CA . THR A 1 85 ? -26.030 6.921 -10.746 1.00 60.00 85 THR A CA 1
ATOM 709 C C . THR A 1 85 ? -26.063 5.701 -9.812 1.00 60.00 85 THR A C 1
ATOM 711 O O . THR A 1 85 ? -27.071 5.409 -9.181 1.00 60.00 85 THR A O 1
ATOM 714 N N . VAL A 1 86 ? -24.995 4.910 -9.791 1.00 62.19 86 VAL A N 1
ATOM 715 C CA . VAL A 1 86 ? -24.840 3.744 -8.928 1.00 62.19 86 VAL A CA 1
ATOM 716 C C . VAL A 1 86 ? -23.582 4.015 -8.133 1.00 62.19 86 VAL A C 1
ATOM 718 O O . VAL A 1 86 ? -22.461 3.791 -8.591 1.00 62.19 86 VAL A O 1
ATOM 721 N N . ASP A 1 87 ? -23.770 4.606 -6.962 1.00 66.62 87 ASP A N 1
ATOM 722 C CA . ASP A 1 87 ? -22.698 4.696 -5.998 1.00 66.62 87 ASP A CA 1
ATOM 723 C C . ASP A 1 87 ? -22.326 3.280 -5.527 1.00 66.62 87 ASP A C 1
ATOM 725 O O . ASP A 1 87 ? -23.139 2.369 -5.406 1.00 66.62 87 ASP A O 1
ATOM 729 N N . HIS A 1 88 ? -21.046 3.066 -5.241 1.00 64.75 88 HIS A N 1
ATOM 730 C CA . HIS A 1 88 ? -20.586 1.856 -4.549 1.00 64.75 88 HIS A CA 1
ATOM 731 C C . HIS A 1 88 ? -20.988 1.872 -3.060 1.00 64.75 88 HIS A C 1
ATOM 733 O O . HIS A 1 88 ? -20.613 0.983 -2.295 1.00 64.75 88 HIS A O 1
ATOM 739 N N . ARG A 1 89 ? -21.723 2.904 -2.627 1.00 66.44 89 ARG A N 1
ATOM 740 C CA . ARG A 1 89 ? -22.182 3.120 -1.258 1.00 66.44 89 ARG A CA 1
ATOM 741 C C . ARG A 1 89 ? -23.545 2.475 -1.068 1.00 66.44 89 ARG A C 1
ATOM 743 O O . ARG A 1 89 ? -24.543 3.128 -0.803 1.00 66.44 89 ARG A O 1
ATOM 750 N N . ASN A 1 90 ? -23.569 1.154 -1.160 1.00 66.94 90 ASN A N 1
ATOM 751 C CA . ASN A 1 90 ? -24.748 0.415 -0.757 1.00 66.94 90 ASN A CA 1
ATOM 752 C C . ASN A 1 90 ? -24.807 0.415 0.784 1.00 66.94 90 ASN A C 1
ATOM 754 O O . ASN A 1 90 ? -24.007 -0.269 1.428 1.00 66.94 90 ASN A O 1
ATOM 758 N N . GLU A 1 91 ? -25.708 1.199 1.391 1.00 70.88 91 GLU A N 1
ATOM 759 C CA . GLU A 1 91 ? -25.983 1.159 2.838 1.00 70.88 91 GLU A CA 1
ATOM 760 C C . GLU A 1 91 ? -26.674 -0.161 3.212 1.00 70.88 91 GLU A C 1
ATOM 762 O O . GLU A 1 91 ? -27.861 -0.239 3.540 1.00 70.88 91 GLU A O 1
ATOM 767 N N . TYR A 1 92 ? -25.919 -1.254 3.162 1.00 72.00 92 TYR A N 1
ATOM 768 C CA . TYR A 1 92 ? -26.433 -2.561 3.519 1.00 72.00 92 TYR A CA 1
ATOM 769 C C . TYR A 1 92 ? -26.517 -2.694 5.042 1.00 72.00 92 TYR A C 1
ATOM 771 O O . TYR A 1 92 ? -25.543 -3.024 5.727 1.00 72.00 92 TYR A O 1
ATOM 779 N N . ARG A 1 93 ? -27.712 -2.474 5.601 1.00 74.44 93 ARG A N 1
ATOM 780 C CA . ARG A 1 93 ? -27.991 -2.818 7.001 1.00 74.44 93 ARG A CA 1
ATOM 781 C C . ARG A 1 93 ? -27.975 -4.337 7.156 1.00 74.44 93 ARG A C 1
ATOM 783 O O . ARG A 1 93 ? -28.863 -5.025 6.655 1.00 74.44 93 ARG A O 1
ATOM 790 N N . ARG A 1 94 ? -26.988 -4.864 7.890 1.00 69.44 94 ARG A N 1
ATOM 791 C CA . ARG A 1 94 ? -26.904 -6.294 8.226 1.00 69.44 94 ARG A CA 1
ATOM 792 C C . ARG A 1 94 ? -28.162 -6.729 8.985 1.00 69.44 94 ARG A C 1
ATOM 794 O O . ARG A 1 94 ? -28.338 -6.398 10.156 1.00 69.44 94 ARG A O 1
ATOM 801 N N . LYS A 1 95 ? -29.030 -7.491 8.319 1.00 78.19 95 LYS A N 1
ATOM 802 C CA . LYS A 1 95 ? -30.205 -8.119 8.931 1.00 78.19 95 LYS A CA 1
ATOM 803 C C . LYS A 1 95 ? -29.772 -9.439 9.561 1.00 78.19 95 LYS A C 1
ATOM 805 O O . LYS A 1 95 ? -29.219 -10.302 8.892 1.00 78.19 95 LYS A O 1
ATOM 810 N N . SER A 1 96 ? -30.006 -9.587 10.859 1.00 82.69 96 SER A N 1
ATOM 811 C CA . SER A 1 96 ? -29.778 -10.834 11.590 1.00 82.69 96 SER A CA 1
ATOM 812 C C . SER A 1 96 ? -31.122 -11.336 12.080 1.00 82.69 96 SER A C 1
ATOM 814 O O . SER A 1 96 ? -31.787 -10.618 12.823 1.00 82.69 96 SER A O 1
ATOM 816 N N . LEU A 1 97 ? -31.470 -12.583 11.763 1.00 84.31 97 LEU A N 1
ATOM 817 C CA . LEU A 1 97 ? -32.699 -13.221 12.254 1.00 84.31 97 LEU A CA 1
ATOM 818 C C . LEU A 1 97 ? -32.778 -13.191 13.794 1.00 84.31 97 LEU A C 1
ATOM 820 O O . LEU A 1 97 ? -33.829 -12.931 14.365 1.00 84.31 97 LEU A O 1
ATOM 824 N N . ASN A 1 98 ? -31.628 -13.292 14.470 1.00 91.75 98 ASN A N 1
ATOM 825 C CA . ASN A 1 98 ? -31.544 -13.287 15.937 1.00 91.75 98 ASN A CA 1
ATOM 826 C C . ASN A 1 98 ? -31.532 -11.888 16.587 1.00 91.75 98 ASN A C 1
ATOM 828 O O . ASN A 1 98 ? -31.286 -11.776 17.787 1.00 91.75 98 ASN A O 1
ATOM 832 N N . ALA A 1 99 ? -31.742 -10.802 15.834 1.00 90.12 99 ALA A N 1
ATOM 833 C CA . ALA A 1 99 ? -31.662 -9.448 16.393 1.00 90.12 99 ALA A CA 1
ATOM 834 C C . ALA A 1 99 ? -32.727 -9.190 17.475 1.00 90.12 99 ALA A C 1
ATOM 836 O O . ALA A 1 99 ? -32.418 -8.574 18.494 1.00 90.12 99 ALA A O 1
ATOM 837 N N . GLY A 1 100 ? -33.946 -9.709 17.284 1.00 92.81 100 GLY A N 1
ATOM 838 C CA . GLY A 1 100 ? -35.028 -9.595 18.266 1.00 92.81 100 GLY A CA 1
ATOM 839 C C . GLY A 1 100 ? -34.704 -10.314 19.576 1.00 92.81 100 GLY A C 1
ATOM 840 O O . GLY A 1 100 ? -34.770 -9.703 20.640 1.00 92.81 100 GLY A O 1
ATOM 841 N N . LYS A 1 101 ? -34.254 -11.574 19.48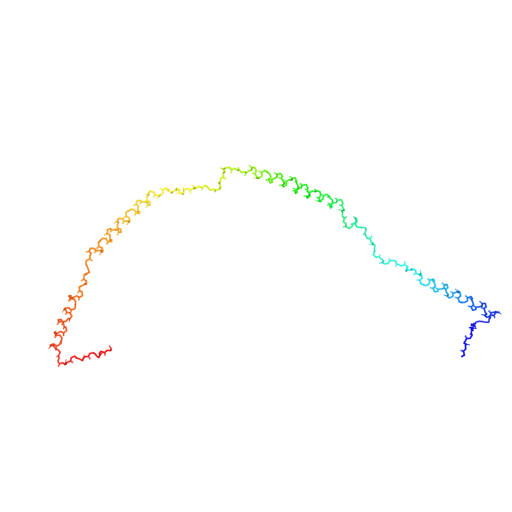8 1.00 94.50 101 LYS A N 1
ATOM 842 C CA . LYS A 1 101 ? -33.864 -12.374 20.657 1.00 94.50 101 LYS A CA 1
ATOM 843 C C . LYS A 1 101 ? -32.712 -11.730 21.434 1.00 94.50 101 LYS A C 1
ATOM 845 O O . LYS A 1 101 ? -32.830 -11.539 22.637 1.00 94.50 101 LYS A O 1
ATOM 850 N N . ARG A 1 102 ? -31.662 -11.263 20.743 1.00 93.31 102 ARG A N 1
ATOM 851 C CA . ARG A 1 102 ? -30.555 -10.532 21.389 1.00 93.31 102 ARG A CA 1
ATOM 852 C C . ARG A 1 102 ? -31.020 -9.267 22.108 1.00 93.31 102 ARG A C 1
ATOM 854 O O . ARG A 1 102 ? -30.521 -8.974 23.186 1.00 93.31 102 ARG A O 1
ATOM 861 N N . LYS A 1 103 ? -31.961 -8.511 21.529 1.00 94.56 103 LYS A N 1
ATOM 862 C CA . LYS A 1 103 ? -32.516 -7.315 22.178 1.00 94.56 103 LYS A CA 1
ATOM 863 C C . LYS A 1 103 ? -33.276 -7.678 23.457 1.00 94.56 103 LYS A C 1
ATOM 865 O O . LYS A 1 103 ? -33.118 -6.986 24.454 1.00 94.56 103 LYS A O 1
ATOM 870 N N . GLN A 1 104 ? -34.070 -8.748 23.433 1.00 96.62 104 GLN A N 1
ATOM 871 C CA . GLN A 1 104 ? -34.777 -9.239 24.620 1.00 96.62 104 GLN A CA 1
ATOM 872 C C . GLN A 1 104 ? -33.802 -9.687 25.712 1.00 96.62 104 GLN A C 1
ATOM 874 O O . GLN A 1 104 ? -33.932 -9.251 26.850 1.00 96.62 104 GLN A O 1
ATOM 879 N N . ASP A 1 105 ? -32.789 -10.478 25.358 1.00 97.19 105 ASP A N 1
ATOM 880 C CA . ASP A 1 105 ? -31.791 -10.961 26.317 1.00 97.19 105 ASP A CA 1
ATOM 881 C C . ASP A 1 105 ? -31.002 -9.798 26.940 1.00 97.19 105 ASP A C 1
ATOM 883 O O . ASP A 1 105 ? -30.772 -9.780 28.146 1.00 97.19 105 ASP A O 1
ATOM 887 N N . LEU A 1 106 ? -30.657 -8.778 26.145 1.00 97.75 106 LEU A N 1
ATOM 888 C CA . LEU A 1 106 ? -30.024 -7.556 26.649 1.00 97.75 106 LEU A CA 1
ATOM 889 C C . LEU A 1 106 ? -30.908 -6.801 27.647 1.00 97.75 106 LEU A C 1
ATOM 891 O O . LEU A 1 106 ? -30.384 -6.296 28.637 1.00 97.75 106 LEU A O 1
ATOM 895 N N . MET A 1 107 ? -32.223 -6.729 27.416 1.00 97.81 107 MET A N 1
ATOM 896 C CA . MET A 1 107 ? -33.147 -6.103 28.371 1.00 97.81 107 MET A CA 1
ATOM 897 C C . MET A 1 107 ? -33.185 -6.883 29.688 1.00 97.81 107 MET A C 1
ATOM 899 O O . MET A 1 107 ? -32.993 -6.283 30.741 1.00 97.81 107 MET A O 1
ATOM 903 N N . VAL A 1 108 ? -33.302 -8.214 29.631 1.00 98.19 108 VAL A N 1
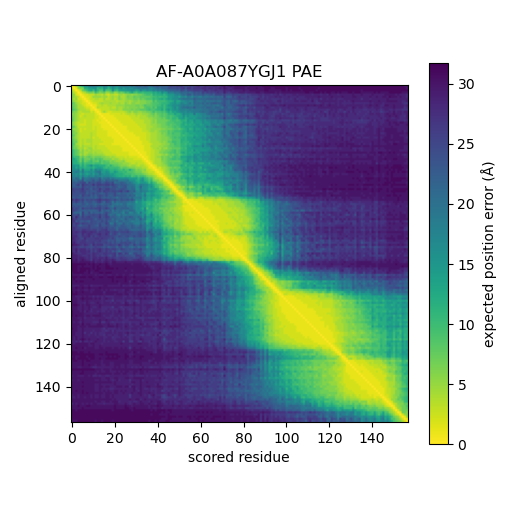ATOM 904 C CA . VAL A 1 108 ? -33.292 -9.079 30.825 1.00 98.19 108 VAL A CA 1
ATOM 905 C C . VAL A 1 108 ? -31.987 -8.931 31.618 1.00 98.19 108 VAL A C 1
ATOM 907 O O . VAL A 1 108 ? -32.010 -8.791 32.840 1.00 98.19 108 VAL A O 1
ATOM 910 N N . ILE A 1 109 ? -30.838 -8.915 30.932 1.00 98.06 109 ILE A N 1
ATOM 911 C CA . ILE A 1 109 ? -29.527 -8.706 31.567 1.00 98.06 109 ILE A CA 1
ATOM 912 C C . ILE A 1 109 ? -29.460 -7.321 32.216 1.00 98.06 109 ILE A C 1
ATOM 914 O O . ILE A 1 109 ? -28.986 -7.191 33.343 1.00 98.06 109 ILE A O 1
ATOM 918 N N . SER A 1 110 ? -29.938 -6.285 31.523 1.00 98.00 110 SER A N 1
ATOM 919 C CA . SER A 1 110 ? -29.932 -4.914 32.034 1.00 98.00 110 SER A CA 1
ATOM 920 C C . SER A 1 110 ? -30.785 -4.770 33.295 1.00 98.00 110 SER A C 1
ATOM 922 O O . SER A 1 110 ? -30.328 -4.186 34.276 1.00 98.00 110 SER A O 1
ATOM 924 N N . GLU A 1 111 ? -31.991 -5.337 33.300 1.00 98.06 111 GLU A N 1
ATOM 925 C CA . GLU A 1 111 ? -32.882 -5.348 34.464 1.00 98.06 111 GLU A CA 1
ATOM 926 C C . GLU A 1 111 ? -32.258 -6.106 35.644 1.00 98.06 111 GLU A C 1
ATOM 928 O O . GLU A 1 111 ? -32.234 -5.599 36.769 1.00 98.06 111 GLU A O 1
ATOM 933 N N . GLY A 1 112 ? -31.673 -7.282 35.390 1.00 98.25 112 GLY A N 1
ATOM 934 C CA . GLY A 1 112 ? -30.966 -8.059 36.410 1.00 98.25 112 GLY A CA 1
ATOM 935 C C . GLY A 1 112 ? -29.779 -7.301 37.010 1.00 98.25 112 GLY A C 1
ATOM 936 O O . GLY A 1 112 ? -29.622 -7.248 38.232 1.00 98.25 112 GLY A O 1
ATOM 937 N N . ASN A 1 113 ? -28.979 -6.650 36.165 1.00 97.88 113 ASN A N 1
ATOM 938 C CA . ASN A 1 113 ? -27.848 -5.831 36.597 1.00 97.88 113 ASN A CA 1
ATOM 939 C C . ASN A 1 113 ? -28.300 -4.631 37.434 1.00 97.88 113 ASN A C 1
ATOM 941 O O . ASN A 1 113 ? -27.695 -4.347 38.469 1.00 97.88 113 ASN A O 1
ATOM 945 N N . GLN A 1 114 ? -29.383 -3.962 37.037 1.00 97.94 114 GLN A N 1
ATOM 946 C CA . GLN A 1 114 ? -29.946 -2.852 37.800 1.00 97.94 114 GLN A CA 1
ATOM 947 C C . GLN A 1 114 ? -30.462 -3.319 39.166 1.00 97.94 114 GLN A C 1
ATOM 949 O O . GLN A 1 114 ? -30.166 -2.685 40.178 1.00 97.94 114 GLN A O 1
ATOM 954 N N . ALA A 1 115 ? -31.160 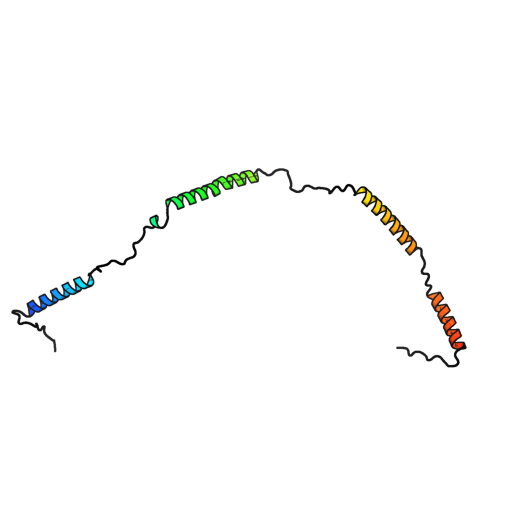-4.454 39.230 1.00 97.62 115 ALA A N 1
ATOM 955 C CA . ALA A 1 115 ? -31.620 -5.025 40.493 1.00 97.62 115 ALA A CA 1
ATOM 956 C C . ALA A 1 115 ? -30.449 -5.397 41.423 1.00 97.62 115 ALA A C 1
ATOM 958 O O . ALA A 1 115 ? -30.495 -5.111 42.621 1.00 97.62 115 ALA A O 1
ATOM 959 N N . MET A 1 116 ? -29.376 -5.990 40.887 1.00 97.38 116 MET A N 1
ATOM 960 C CA . MET A 1 116 ? -28.158 -6.278 41.656 1.00 97.38 116 MET A CA 1
ATOM 961 C C . MET A 1 116 ? -27.494 -5.004 42.175 1.00 97.38 116 MET A C 1
ATOM 963 O O . MET A 1 116 ? -27.132 -4.940 43.349 1.00 97.38 116 MET A O 1
ATOM 967 N N . TYR A 1 117 ? -27.382 -3.980 41.330 1.00 96.94 117 TYR A N 1
ATOM 968 C CA . TYR A 1 117 ? -26.823 -2.689 41.712 1.00 96.94 117 TYR A CA 1
ATOM 969 C C . TYR A 1 117 ? -27.605 -2.052 42.869 1.00 96.94 117 TYR A C 1
ATOM 971 O O . TYR A 1 117 ? -27.009 -1.658 43.869 1.00 96.94 117 TYR A O 1
ATOM 979 N N . GLN A 1 118 ? -28.940 -2.047 42.799 1.00 97.19 118 GLN A N 1
ATOM 980 C CA . GLN A 1 118 ? -29.782 -1.527 43.882 1.00 97.19 118 GLN A CA 1
ATOM 981 C C . GLN A 1 118 ? -29.621 -2.325 45.183 1.00 97.19 118 GLN A C 1
ATOM 983 O O . GLN A 1 118 ? -29.523 -1.739 46.260 1.00 97.19 118 GLN A O 1
ATOM 988 N N . ARG A 1 119 ? -29.515 -3.660 45.102 1.00 95.81 119 ARG A N 1
ATOM 989 C CA . ARG A 1 119 ? -29.248 -4.505 46.280 1.00 95.81 119 ARG A CA 1
ATOM 990 C C . ARG A 1 119 ? -27.912 -4.158 46.929 1.00 95.81 119 ARG A C 1
ATOM 992 O O . ARG A 1 119 ? -27.861 -4.029 48.150 1.00 95.81 119 ARG A O 1
ATOM 999 N N . LEU A 1 120 ? -26.860 -3.978 46.130 1.00 93.19 120 LEU A N 1
ATOM 1000 C CA . LEU A 1 120 ? -25.537 -3.593 46.623 1.00 93.19 120 LEU A CA 1
ATOM 1001 C C . LEU A 1 120 ? -25.566 -2.221 47.299 1.00 93.19 120 LEU A C 1
ATOM 1003 O O . LEU A 1 120 ? -25.026 -2.091 48.392 1.00 93.19 120 LEU A O 1
ATOM 1007 N N . LEU A 1 121 ? -26.245 -1.238 46.703 1.00 93.12 121 LEU A N 1
ATOM 1008 C CA . LEU A 1 121 ? -26.390 0.095 47.293 1.00 93.12 121 LEU A CA 1
ATOM 1009 C C . LEU A 1 121 ? -27.195 0.089 48.597 1.00 93.12 121 LEU A C 1
ATOM 1011 O O . LEU A 1 121 ? -26.827 0.762 49.554 1.00 93.12 121 LEU A O 1
ATOM 1015 N N . SER A 1 122 ? -28.293 -0.670 48.652 1.00 92.12 122 SER A N 1
ATOM 1016 C CA . SER A 1 122 ? -29.152 -0.738 49.843 1.00 92.12 122 SER A CA 1
ATOM 1017 C C . SER A 1 122 ? -28.503 -1.470 51.022 1.00 92.12 122 SER A C 1
ATOM 1019 O O . SER A 1 122 ? -28.913 -1.301 52.174 1.00 92.12 122 SER A O 1
ATOM 1021 N N . ARG A 1 123 ? -27.502 -2.314 50.751 1.00 88.19 123 ARG A N 1
ATOM 1022 C CA . ARG A 1 123 ? -26.863 -3.142 51.765 1.00 88.19 123 ARG A CA 1
ATOM 1023 C C . ARG A 1 123 ? -25.840 -2.310 52.529 1.00 88.19 123 ARG A C 1
ATOM 1025 O O . ARG A 1 123 ? -24.796 -1.945 52.001 1.00 88.19 123 ARG A O 1
ATOM 1032 N N . LYS A 1 124 ? -26.112 -2.067 53.810 1.00 80.94 124 LYS A N 1
ATOM 1033 C CA . LYS A 1 124 ? -25.127 -1.481 54.727 1.00 80.94 124 LYS A CA 1
ATOM 1034 C C . LYS A 1 124 ? -23.951 -2.441 54.926 1.00 80.94 124 LYS A C 1
ATOM 1036 O O . LYS A 1 124 ? -24.122 -3.664 54.880 1.00 80.94 124 LYS A O 1
ATOM 1041 N N . SER A 1 125 ? -22.762 -1.894 55.166 1.00 79.56 125 SER A N 1
ATOM 1042 C CA . SER A 1 125 ? -21.607 -2.703 55.542 1.00 79.56 125 SER A CA 1
ATOM 1043 C C . SER A 1 125 ? -21.921 -3.475 56.825 1.00 79.56 125 SER A C 1
ATOM 1045 O O . SER A 1 125 ? -22.349 -2.902 57.821 1.00 79.56 125 SER A O 1
ATOM 1047 N N . VAL A 1 126 ? -21.692 -4.791 56.811 1.00 76.69 126 VAL A N 1
ATOM 1048 C CA . VAL A 1 126 ? -21.736 -5.619 58.035 1.00 76.69 126 VAL A CA 1
ATOM 1049 C C . VAL A 1 126 ? -20.606 -5.205 58.991 1.00 76.69 126 VAL A C 1
ATOM 1051 O O . VAL A 1 126 ? -20.688 -5.371 60.203 1.00 76.69 126 VAL A O 1
ATOM 1054 N N . TYR A 1 127 ? -19.552 -4.612 58.432 1.00 77.56 127 TYR A N 1
ATOM 1055 C CA . TYR A 1 127 ? -18.450 -4.018 59.162 1.00 77.56 127 TYR A CA 1
ATOM 1056 C C . TYR A 1 127 ? -18.849 -2.649 59.736 1.00 77.56 127 TYR A C 1
ATOM 1058 O O . TYR A 1 127 ? -19.050 -1.692 58.984 1.00 77.56 127 TYR A O 1
ATOM 1066 N N . SER A 1 128 ? -18.945 -2.562 61.067 1.00 83.88 128 SER A N 1
ATOM 106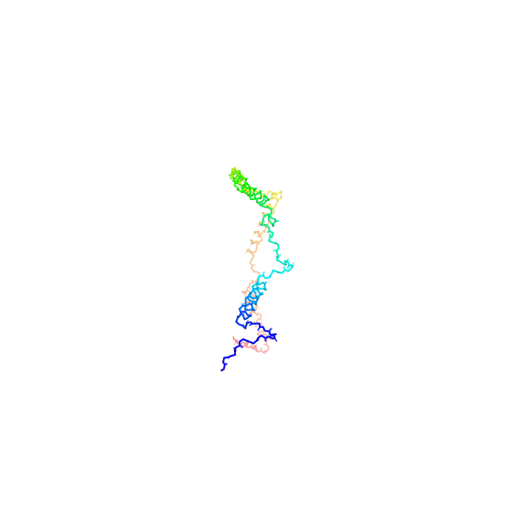7 C CA . SER A 1 128 ? -19.093 -1.306 61.814 1.00 83.88 128 SER A CA 1
ATOM 1068 C C . SER A 1 128 ? -17.788 -0.984 62.534 1.00 83.88 128 SER A C 1
ATOM 1070 O O . SER A 1 128 ? -17.517 -1.506 63.612 1.00 83.88 128 SER A O 1
ATOM 1072 N N . ARG A 1 129 ? -16.954 -0.131 61.932 1.00 83.38 129 ARG A N 1
ATOM 1073 C CA . ARG A 1 129 ? -15.639 0.227 62.489 1.00 83.38 129 ARG A CA 1
ATOM 1074 C C . ARG A 1 129 ? -15.733 0.676 63.948 1.00 83.38 129 ARG A C 1
ATOM 1076 O O . ARG A 1 129 ? -14.905 0.279 64.755 1.00 83.38 129 ARG A O 1
ATOM 1083 N N . GLU A 1 130 ? -16.746 1.470 64.281 1.00 86.25 130 GLU A N 1
ATOM 1084 C CA . GLU A 1 130 ? -16.972 1.979 65.637 1.00 86.25 130 GLU A CA 1
ATOM 1085 C C . GLU A 1 130 ? -17.258 0.851 66.632 1.00 86.25 130 GLU A C 1
ATOM 1087 O O . GLU A 1 130 ? -16.676 0.821 67.714 1.00 86.25 130 GLU A O 1
ATOM 1092 N N . HIS A 1 131 ? -18.092 -0.119 66.245 1.00 88.69 131 HIS A N 1
ATOM 1093 C CA . HIS A 1 131 ? -18.394 -1.279 67.081 1.00 88.69 131 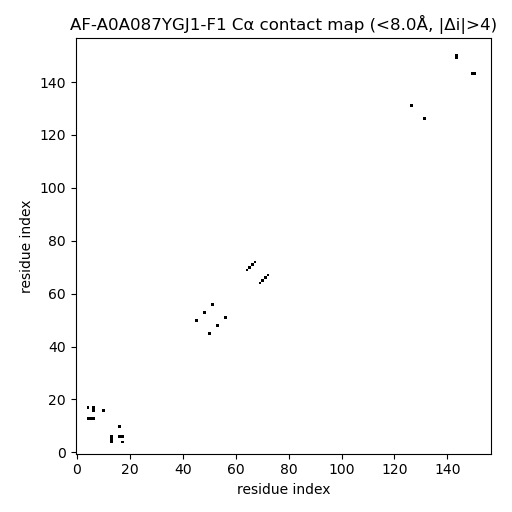HIS A CA 1
ATOM 1094 C C . HIS A 1 131 ? -17.152 -2.150 67.307 1.00 88.69 131 HIS A C 1
ATOM 1096 O O . HIS A 1 131 ? -16.828 -2.485 68.443 1.00 88.69 131 HIS A O 1
ATOM 1102 N N . TRP A 1 132 ? -16.411 -2.439 66.233 1.00 88.94 132 TRP A N 1
ATOM 1103 C CA . TRP A 1 132 ? -15.179 -3.226 66.296 1.00 88.94 132 TRP A CA 1
ATOM 1104 C C . TRP A 1 132 ? -14.088 -2.535 67.123 1.00 88.94 132 TRP A C 1
ATOM 1106 O O . TRP A 1 132 ? -13.400 -3.201 67.892 1.00 88.94 132 TRP A O 1
ATOM 1116 N N . LEU A 1 133 ? -13.943 -1.210 67.010 1.00 92.31 133 LEU A N 1
ATOM 1117 C CA . LEU A 1 133 ? -13.024 -0.434 67.848 1.00 92.31 133 LEU A CA 1
ATOM 1118 C C . LEU A 1 133 ? -13.435 -0.474 69.321 1.00 92.31 133 LEU A C 1
ATOM 1120 O O . LEU A 1 133 ? -12.5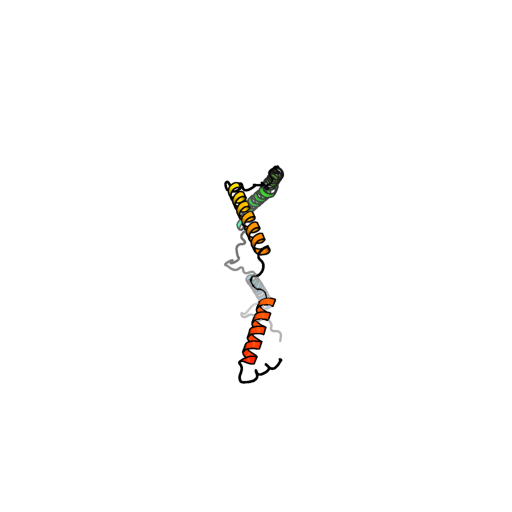79 -0.682 70.174 1.00 92.31 133 LEU A O 1
ATOM 1124 N N . GLY A 1 134 ? -14.726 -0.323 69.621 1.00 93.44 134 GLY A N 1
ATOM 1125 C CA . GLY A 1 134 ? -15.226 -0.394 70.992 1.00 93.44 134 GLY A CA 1
ATOM 1126 C C . GLY A 1 134 ? -15.003 -1.766 71.633 1.00 93.44 134 GLY A C 1
ATOM 1127 O O . GLY A 1 134 ? -14.578 -1.850 72.784 1.00 93.44 134 GLY A O 1
ATOM 1128 N N . ASP A 1 135 ? -15.244 -2.851 70.898 1.00 93.00 135 ASP A N 1
ATOM 1129 C CA . ASP A 1 135 ? -15.002 -4.208 71.397 1.00 93.00 135 ASP A CA 1
ATOM 1130 C C . ASP A 1 135 ? -13.513 -4.524 71.526 1.00 93.00 135 ASP A C 1
ATOM 1132 O O . ASP A 1 135 ? -13.093 -5.145 72.510 1.00 93.00 135 ASP A O 1
ATOM 1136 N N . TRP A 1 136 ? -12.695 -4.032 70.594 1.00 92.25 136 TRP A N 1
ATOM 1137 C CA . TRP A 1 136 ? -11.244 -4.092 70.712 1.00 92.25 136 TRP A CA 1
ATOM 1138 C C . TRP A 1 136 ? -10.763 -3.360 71.968 1.00 92.25 136 TRP A C 1
ATOM 1140 O O . TRP A 1 136 ? -10.002 -3.928 72.746 1.00 92.25 136 TRP A O 1
ATOM 1150 N N . GLU A 1 137 ? -11.268 -2.154 72.234 1.00 93.94 137 GLU A N 1
ATOM 1151 C CA . GLU A 1 137 ? -10.888 -1.363 73.404 1.00 93.94 137 GLU A CA 1
ATOM 1152 C C . GLU A 1 137 ? -11.311 -2.041 74.718 1.00 93.94 137 GLU A C 1
ATOM 1154 O O . GLU A 1 137 ? -10.518 -2.127 75.657 1.00 93.94 137 GLU A O 1
ATOM 1159 N N . LYS A 1 138 ? -12.531 -2.597 74.793 1.00 94.38 138 LYS A N 1
ATOM 1160 C CA . LYS A 1 138 ? -12.981 -3.398 75.952 1.00 94.38 138 LYS A CA 1
ATOM 1161 C C . LYS A 1 138 ? -12.054 -4.586 76.197 1.00 94.38 138 LYS A C 1
ATOM 1163 O O . LYS A 1 138 ? -11.647 -4.825 77.334 1.00 94.38 138 LYS A O 1
ATOM 1168 N N . THR A 1 139 ? -11.709 -5.305 75.131 1.00 92.88 139 THR A N 1
ATOM 1169 C CA . THR A 1 139 ? -10.793 -6.449 75.190 1.00 92.88 139 THR A CA 1
ATOM 1170 C C . THR A 1 139 ? -9.407 -5.998 75.645 1.00 92.88 139 THR A C 1
ATOM 1172 O O . THR A 1 139 ? -8.791 -6.634 76.497 1.00 92.88 139 THR A O 1
ATOM 1175 N N . GLU A 1 140 ? -8.925 -4.858 75.152 1.00 90.31 140 GLU A N 1
ATOM 1176 C CA . GLU A 1 140 ? -7.636 -4.298 75.536 1.00 90.31 140 GLU A CA 1
ATOM 1177 C C . GLU A 1 140 ? -7.595 -3.906 77.020 1.00 90.31 140 GLU A C 1
ATOM 1179 O O . GLU A 1 140 ? -6.604 -4.201 77.696 1.00 90.31 140 GLU A O 1
ATOM 1184 N N . ARG A 1 141 ? -8.665 -3.287 77.539 1.00 90.25 141 ARG A N 1
ATOM 1185 C CA . ARG A 1 141 ? -8.814 -2.956 78.965 1.00 90.25 141 ARG A CA 1
ATOM 1186 C C . ARG A 1 141 ? -8.849 -4.213 79.834 1.00 90.25 141 ARG A C 1
ATOM 1188 O O . ARG A 1 141 ? -8.117 -4.280 80.816 1.00 90.25 141 ARG A O 1
ATOM 1195 N N . LEU A 1 142 ? -9.632 -5.225 79.452 1.00 91.69 142 LEU A N 1
ATOM 1196 C CA . LEU A 1 142 ? -9.682 -6.507 80.165 1.00 91.69 142 LEU A CA 1
ATOM 1197 C C . LEU A 1 142 ? -8.295 -7.164 80.213 1.00 91.69 142 LEU A C 1
ATOM 1199 O O . LEU A 1 142 ? -7.827 -7.560 81.276 1.00 91.69 142 LEU A O 1
ATOM 1203 N N . LEU A 1 143 ? -7.599 -7.208 79.075 1.00 88.19 143 LEU A N 1
ATOM 1204 C CA . LEU A 1 143 ? -6.235 -7.724 78.998 1.00 88.19 143 LEU A CA 1
ATOM 1205 C C . LEU A 1 143 ? -5.265 -6.931 79.879 1.00 88.19 143 LEU A C 1
ATOM 1207 O O . LEU A 1 143 ? -4.393 -7.536 80.491 1.00 88.19 143 LEU A O 1
ATOM 1211 N N . LYS A 1 144 ? -5.397 -5.599 79.966 1.00 85.00 144 LYS A N 1
ATOM 1212 C CA . LYS A 1 144 ? -4.592 -4.776 80.888 1.00 85.00 144 LYS A CA 1
ATOM 1213 C C . LYS A 1 144 ? -4.855 -5.155 82.348 1.00 85.00 144 LYS A C 1
ATOM 1215 O O . LYS A 1 144 ? -3.895 -5.276 83.095 1.00 85.00 144 LYS A O 1
ATOM 1220 N N . HIS A 1 145 ? -6.110 -5.392 82.736 1.00 86.69 145 HIS A N 1
ATOM 1221 C CA . HIS A 1 145 ? -6.459 -5.804 84.103 1.00 86.69 145 HIS A CA 1
ATOM 1222 C C . HIS A 1 145 ? -5.989 -7.223 84.455 1.00 86.69 145 HIS A C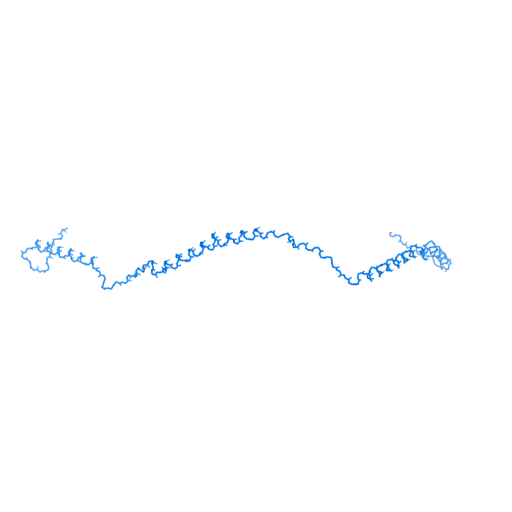 1
ATOM 1224 O O . HIS A 1 145 ? -5.605 -7.469 85.592 1.00 86.69 145 HIS A O 1
ATOM 1230 N N . MET A 1 146 ? -6.011 -8.158 83.500 1.00 88.19 146 MET A N 1
ATOM 1231 C CA . MET A 1 146 ? -5.538 -9.533 83.718 1.00 88.19 146 MET A CA 1
ATOM 1232 C C . MET A 1 146 ? -4.014 -9.678 83.607 1.00 88.19 146 MET A C 1
ATOM 1234 O O . MET A 1 146 ? -3.462 -10.708 83.993 1.00 88.19 146 MET A O 1
ATOM 1238 N N . SER A 1 147 ? -3.322 -8.690 83.036 1.00 85.00 147 SER A N 1
ATOM 1239 C CA . SER A 1 147 ? -1.880 -8.768 82.822 1.00 85.00 147 SER A CA 1
ATOM 1240 C C . SER A 1 147 ? -1.124 -8.550 84.129 1.00 85.00 147 SER A C 1
ATOM 1242 O O . SER A 1 147 ? -1.254 -7.514 84.774 1.00 85.00 147 SER A O 1
ATOM 1244 N N . ARG A 1 148 ? -0.265 -9.507 84.491 1.00 82.75 148 ARG A N 1
ATOM 1245 C CA . ARG A 1 148 ? 0.630 -9.411 85.657 1.00 82.75 148 ARG A CA 1
ATOM 1246 C C . ARG A 1 148 ? 1.755 -8.385 85.469 1.00 82.75 148 ARG A C 1
ATOM 1248 O O . ARG A 1 148 ? 2.315 -7.911 86.452 1.00 82.75 148 ARG A O 1
ATOM 1255 N N . TYR A 1 149 ? 2.081 -8.053 84.220 1.00 80.88 149 TYR A N 1
ATOM 1256 C CA . TYR A 1 149 ? 3.159 -7.135 83.853 1.00 80.88 149 TYR A CA 1
ATOM 1257 C C . TYR A 1 149 ? 2.616 -5.974 83.001 1.00 80.88 149 TYR A C 1
ATOM 1259 O O . TYR A 1 149 ? 1.685 -6.185 82.213 1.00 80.88 149 TYR A O 1
ATOM 1267 N N . PRO A 1 150 ? 3.155 -4.748 83.137 1.00 77.56 150 PRO A N 1
ATOM 1268 C CA . PRO A 1 150 ? 2.739 -3.618 82.313 1.00 77.56 150 PRO A CA 1
ATOM 1269 C C . PRO A 1 150 ? 3.056 -3.888 80.836 1.00 77.56 150 PRO A C 1
ATOM 1271 O O . PRO A 1 150 ? 4.129 -4.386 80.505 1.00 77.56 150 PRO A O 1
ATOM 1274 N N . LYS A 1 151 ? 2.111 -3.570 79.941 1.00 70.25 151 LYS A N 1
ATOM 1275 C CA . LYS A 1 151 ? 2.334 -3.674 78.491 1.00 70.25 151 LYS A CA 1
ATOM 1276 C C . LYS A 1 151 ? 3.400 -2.656 78.079 1.00 70.25 151 LYS A C 1
ATOM 1278 O O . LYS A 1 151 ? 3.251 -1.472 78.384 1.00 70.25 151 LYS A O 1
ATOM 1283 N N . GLU A 1 152 ? 4.437 -3.107 77.378 1.00 69.25 152 GLU A N 1
ATOM 1284 C CA . GLU A 1 152 ? 5.430 -2.216 76.777 1.00 69.25 152 GLU A CA 1
ATOM 1285 C C . GLU A 1 152 ? 4.727 -1.266 75.802 1.00 69.25 152 GLU A C 1
ATOM 1287 O O . GLU A 1 152 ? 3.945 -1.688 74.944 1.00 69.25 152 GLU A O 1
ATOM 1292 N N . GLN A 1 153 ? 4.952 0.038 75.967 1.00 62.16 153 GLN A N 1
ATOM 1293 C CA . GLN A 1 153 ? 4.471 1.015 75.001 1.00 62.16 153 GLN A CA 1
ATOM 1294 C C . GLN A 1 153 ? 5.250 0.778 73.710 1.00 62.16 153 GLN A C 1
ATOM 1296 O O . GLN A 1 153 ? 6.459 1.001 73.677 1.00 62.16 153 GLN A O 1
ATOM 1301 N N . ALA A 1 154 ? 4.572 0.306 72.660 1.00 60.91 154 ALA A N 1
ATOM 1302 C CA . ALA A 1 154 ? 5.179 0.216 71.341 1.00 60.91 154 ALA A CA 1
ATOM 1303 C C . ALA A 1 154 ? 5.730 1.604 70.983 1.00 60.91 154 ALA A C 1
ATOM 1305 O O . ALA A 1 154 ? 4.976 2.582 70.948 1.00 60.91 154 ALA A O 1
ATOM 1306 N N . ALA A 1 155 ? 7.050 1.689 70.807 1.00 53.62 155 ALA A N 1
ATOM 1307 C CA . ALA A 1 155 ? 7.733 2.921 70.456 1.00 53.62 155 ALA A CA 1
ATOM 1308 C C . ALA A 1 155 ? 7.057 3.520 69.219 1.00 53.62 155 ALA A C 1
ATOM 1310 O O . ALA A 1 155 ? 6.949 2.866 68.181 1.00 53.62 155 ALA A O 1
ATOM 1311 N N . LYS A 1 156 ? 6.557 4.751 69.358 1.00 57.59 156 LYS A N 1
ATOM 1312 C CA . LYS A 1 156 ? 6.054 5.531 68.229 1.00 57.59 156 LYS A CA 1
ATOM 1313 C C . LYS A 1 156 ? 7.222 5.725 67.257 1.00 57.59 156 LYS A C 1
ATOM 1315 O O . LYS A 1 156 ? 8.217 6.333 67.647 1.00 57.59 156 LYS A O 1
ATOM 1320 N N . GLN A 1 157 ? 7.105 5.172 66.052 1.00 46.06 157 GLN A N 1
ATOM 1321 C CA . GLN A 1 157 ? 7.903 5.587 64.896 1.00 46.06 157 GLN A CA 1
ATOM 1322 C C . GLN A 1 157 ? 7.271 6.825 64.268 1.00 46.06 157 GLN A C 1
ATOM 1324 O O . GLN A 1 157 ? 6.018 6.890 64.252 1.00 46.06 157 GLN A O 1
#

Sequence (157 aa):
MYKCYQPFNPVASRFLQQKWEFRRYSTHLHKVQFAHPVVDTRRVLTSANSQYKMKRLQVSKEKAKQITMKDNRLLASRMANIKGTVDHRNEYRRKSLNAGKRKQDLMVISEGNQAMYQRLLSRKSVYSREHWLGDWEKTERLLKHMSRYPKEQAAKQ

InterPro domains:
  IPR029488 Hemingway/CFA97 [PF13879] (28-120)
  IPR038792 CFAP97 domain-containing protein 1/2 [PTHR33768] (1-152)

Radius of gyration: 62.87 Å; Cα contacts (8 Å, |Δi|>4): 17; chains: 1; bounding box: 119×30×154 Å

Organism: Poecilia formosa (NCBI:txid48698)

Foldseek 3Di:
DDDDQDDPDDDPDSVVVVVVVVVVVVVVVVCVVPPDDPDDPDDPPDPPCRVDVVVVVVVVVVVVCCCVVPVVVVVVVVVVVPPDPDDPPDPDDDDDPCPVVVVVVVVVVVVVVVVVVVVVVVDDDPDDPVVVVVVVVVVVVVCCVPDPDHDDDDDDD